Protein AF-A0A9P6IR01-F1 (afdb_monomer)

Radius of gyration: 19.45 Å; Cα contacts (8 Å, |Δi|>4): 41; chains: 1; bounding box: 59×41×33 Å

pLDDT: mean 84.93, std 14.19, range [46.53, 98.25]

Secondary structure (DSSP, 8-state):
----TTTT-PPPSSPPP-TT--TTSEEEEEEE--TTSSPEEEEEEHHHHHHHHHHS----

Solvent-accessible surface area (backbone atoms only — not comparable to full-atom values): 4142 Å² total; per-residue (Å²): 138,83,79,62,94,70,84,70,76,73,73,77,94,61,81,88,84,58,94,84,70,56,56,80,42,74,69,48,73,50,77,40,90,32,98,84,80,50,68,43,75,46,79,36,32,41,49,60,55,50,51,55,62,68,67,49,73,84,80,125

Structure (mmCIF, N/CA/C/O backbone):
data_AF-A0A9P6IR01-F1
#
_entry.id   AF-A0A9P6IR01-F1
#
loop_
_atom_site.group_PDB
_atom_site.id
_atom_site.type_symbol
_atom_site.label_atom_id
_atom_site.label_alt_id
_atom_site.label_comp_id
_atom_site.label_asym_id
_atom_site.label_entity_id
_atom_site.label_seq_id
_atom_site.pdbx_PDB_ins_code
_atom_site.Cartn_x
_atom_site.Cartn_y
_atom_site.Cartn_z
_atom_site.occupancy
_atom_site.B_iso_or_equiv
_atom_site.auth_seq_id
_atom_site.auth_comp_id
_atom_site.auth_asym_id
_atom_site.auth_atom_id
_atom_site.pdbx_PDB_model_num
ATOM 1 N N . PRO A 1 1 ? 42.604 -16.665 10.443 1.00 49.34 1 PRO A N 1
ATOM 2 C CA . PRO A 1 1 ? 42.487 -17.609 9.305 1.00 49.34 1 PRO A CA 1
ATOM 3 C C . PRO A 1 1 ? 41.196 -18.455 9.264 1.00 49.34 1 PRO A C 1
ATOM 5 O O . PRO A 1 1 ? 41.116 -19.350 8.433 1.00 49.34 1 PRO A O 1
ATOM 8 N N . TYR A 1 2 ? 40.173 -18.167 10.081 1.00 46.53 2 TYR A N 1
ATOM 9 C CA . TYR A 1 2 ? 38.879 -18.848 9.984 1.00 46.53 2 TYR A CA 1
ATOM 10 C C . TYR A 1 2 ? 37.861 -17.924 9.318 1.00 46.53 2 TYR A C 1
ATOM 12 O O . TYR A 1 2 ? 37.126 -17.213 9.995 1.00 46.53 2 TYR A O 1
ATOM 20 N N . SER A 1 3 ? 37.872 -17.896 7.987 1.00 58.56 3 SER A N 1
ATOM 21 C CA . SER A 1 3 ? 36.745 -17.374 7.214 1.00 58.56 3 SER A CA 1
ATOM 22 C C . SER A 1 3 ? 35.595 -18.363 7.363 1.00 58.56 3 SER A C 1
ATOM 24 O O . SER A 1 3 ? 35.780 -19.562 7.138 1.00 58.56 3 SER A O 1
ATOM 26 N N . THR A 1 4 ? 34.429 -17.891 7.791 1.00 57.69 4 THR A N 1
ATOM 27 C CA . THR A 1 4 ? 33.257 -18.764 7.854 1.00 57.69 4 THR A CA 1
ATOM 28 C C . THR A 1 4 ? 32.726 -18.979 6.432 1.00 57.69 4 THR A C 1
ATOM 30 O O . THR A 1 4 ? 32.729 -18.038 5.639 1.00 57.69 4 THR A O 1
ATOM 33 N N . PRO A 1 5 ? 32.238 -20.180 6.066 1.00 61.97 5 PRO A N 1
ATOM 34 C CA . PRO A 1 5 ? 31.674 -20.437 4.733 1.00 61.97 5 PRO A CA 1
ATOM 35 C C . PRO A 1 5 ? 30.482 -19.539 4.348 1.00 61.97 5 PRO A C 1
ATOM 37 O O . PRO A 1 5 ? 30.071 -19.537 3.192 1.00 61.97 5 PRO A O 1
ATOM 40 N N . ASN A 1 6 ? 29.930 -18.779 5.302 1.00 58.66 6 ASN A N 1
ATOM 41 C CA . ASN A 1 6 ? 28.770 -17.910 5.113 1.00 58.66 6 ASN A CA 1
ATOM 42 C C . ASN A 1 6 ? 29.105 -16.460 4.723 1.00 58.66 6 ASN A C 1
ATOM 44 O O . ASN A 1 6 ? 28.181 -15.701 4.441 1.00 58.66 6 ASN A O 1
ATOM 48 N N . ASP A 1 7 ? 30.381 -16.070 4.633 1.00 59.31 7 ASP A N 1
ATOM 49 C CA . ASP A 1 7 ? 30.783 -14.699 4.260 1.00 59.31 7 ASP A CA 1
ATOM 50 C C . ASP A 1 7 ? 30.555 -14.361 2.766 1.00 59.31 7 ASP A C 1
ATOM 52 O O . ASP A 1 7 ? 30.974 -13.306 2.294 1.00 59.31 7 ASP A O 1
ATOM 56 N N . GLN A 1 8 ? 29.912 -15.243 1.990 1.00 62.75 8 GLN A N 1
ATOM 57 C CA . GLN A 1 8 ? 29.695 -15.100 0.542 1.00 62.75 8 GLN A CA 1
ATOM 58 C C . GLN A 1 8 ? 28.227 -15.282 0.122 1.00 62.75 8 GLN A C 1
ATOM 60 O O . GLN A 1 8 ? 27.951 -15.705 -1.003 1.00 62.75 8 GLN A O 1
ATOM 65 N N . LEU A 1 9 ? 27.252 -14.941 0.973 1.00 62.19 9 LEU A N 1
ATOM 66 C CA . LEU A 1 9 ? 25.883 -14.764 0.482 1.00 62.19 9 LEU A CA 1
ATOM 67 C C . LEU A 1 9 ? 25.789 -13.405 -0.227 1.00 62.19 9 L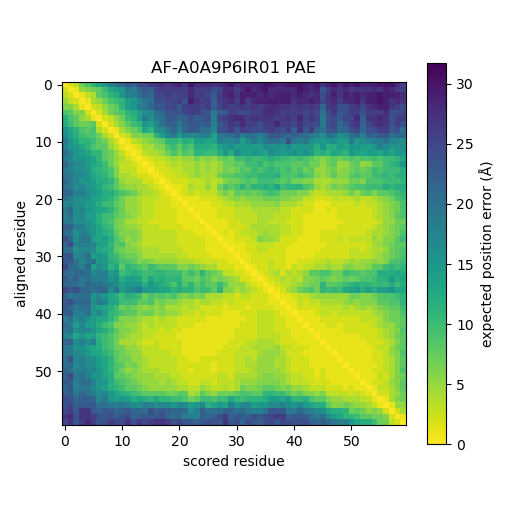EU A C 1
ATOM 69 O O . LEU A 1 9 ? 25.365 -12.405 0.348 1.00 62.19 9 LEU A O 1
ATOM 73 N N . SER A 1 10 ? 26.267 -13.361 -1.473 1.00 70.12 10 SER A N 1
ATOM 74 C CA . SER A 1 10 ? 26.107 -12.194 -2.341 1.00 70.12 10 SER A CA 1
ATOM 75 C C . SER A 1 10 ? 24.621 -11.849 -2.442 1.00 70.12 10 SER A C 1
ATOM 77 O O . SER A 1 10 ? 23.800 -12.667 -2.861 1.00 70.12 10 SER A O 1
ATOM 79 N N . SER A 1 11 ? 24.248 -10.646 -2.005 1.00 76.25 11 SER A N 1
ATOM 80 C CA . SER A 1 11 ? 22.912 -10.135 -2.277 1.00 76.25 11 SER A CA 1
ATOM 81 C C . SER A 1 11 ? 22.750 -10.016 -3.795 1.00 76.25 11 SER A C 1
ATOM 83 O O . SER A 1 11 ? 23.689 -9.598 -4.483 1.00 76.25 11 SER A O 1
ATOM 85 N N . PRO A 1 12 ? 21.592 -10.400 -4.356 1.00 78.19 12 PRO A N 1
ATOM 86 C CA . PRO A 1 12 ? 21.368 -10.239 -5.781 1.00 78.19 12 PRO A CA 1
ATOM 87 C C . PRO A 1 12 ? 21.500 -8.754 -6.137 1.00 78.19 12 PRO A C 1
ATOM 89 O O . PRO A 1 12 ? 20.843 -7.899 -5.548 1.00 78.19 12 PRO A O 1
ATOM 92 N N . SER A 1 13 ? 22.356 -8.445 -7.111 1.00 84.75 13 SER A N 1
ATOM 93 C CA . SER A 1 13 ? 22.595 -7.076 -7.594 1.00 84.75 13 SER A CA 1
ATOM 94 C C . SER A 1 13 ? 21.449 -6.528 -8.450 1.00 84.75 13 SER A C 1
ATOM 96 O O . SER A 1 13 ? 21.490 -5.380 -8.891 1.00 84.75 13 SER A O 1
ATOM 98 N N . THR A 1 14 ? 20.431 -7.349 -8.712 1.00 86.56 14 THR A N 1
ATOM 99 C CA . THR A 1 14 ? 19.290 -7.029 -9.564 1.00 86.56 14 THR A CA 1
ATOM 100 C C . THR A 1 14 ? 17.984 -7.354 -8.858 1.00 86.56 14 THR A C 1
ATOM 102 O O . THR A 1 14 ? 17.905 -8.253 -8.020 1.00 86.56 14 THR A O 1
ATOM 105 N N . ASN A 1 15 ? 16.941 -6.605 -9.212 1.00 86.25 15 ASN A N 1
ATOM 106 C CA . ASN A 1 15 ? 15.598 -6.890 -8.730 1.00 86.25 15 ASN A CA 1
ATOM 107 C C . ASN A 1 15 ? 15.092 -8.216 -9.322 1.00 86.25 15 ASN A C 1
ATOM 109 O O . ASN A 1 15 ? 15.344 -8.490 -10.499 1.00 86.25 15 ASN A O 1
ATOM 113 N N . PRO A 1 16 ? 14.337 -9.017 -8.551 1.00 86.06 16 PRO A N 1
ATOM 114 C CA . PRO A 1 16 ? 13.728 -10.233 -9.067 1.00 86.06 16 PRO A CA 1
ATOM 115 C C . PRO A 1 16 ? 12.743 -9.891 -10.189 1.00 86.06 16 PRO A C 1
ATOM 117 O O . PRO A 1 16 ? 11.851 -9.058 -10.027 1.00 86.06 16 PRO A O 1
ATOM 120 N N . HIS A 1 17 ? 12.902 -10.547 -11.334 1.00 88.62 17 HIS A N 1
ATOM 121 C CA . HIS A 1 17 ? 12.008 -10.374 -12.470 1.00 88.62 17 HIS A CA 1
ATOM 122 C C . HIS A 1 17 ? 10.851 -11.375 -12.391 1.00 88.62 17 HIS A C 1
ATOM 124 O O . HIS A 1 17 ? 11.059 -12.587 -12.451 1.00 88.62 17 HIS A O 1
ATOM 130 N N . ILE A 1 18 ? 9.625 -10.866 -12.287 1.00 91.38 18 ILE A N 1
ATOM 131 C CA . ILE A 1 18 ? 8.398 -11.668 -12.270 1.00 91.38 18 ILE A CA 1
ATOM 132 C C . ILE A 1 18 ? 7.596 -11.297 -13.516 1.00 91.38 18 ILE A C 1
ATOM 134 O O . ILE A 1 18 ? 7.060 -10.196 -13.602 1.00 91.38 18 ILE A O 1
ATOM 138 N N . ALA A 1 19 ? 7.516 -12.215 -14.483 1.00 89.81 19 ALA A N 1
ATOM 139 C CA . ALA A 1 19 ? 6.999 -11.932 -15.827 1.00 89.81 19 ALA A CA 1
ATOM 140 C C . ALA A 1 19 ? 5.557 -11.387 -15.858 1.00 89.81 19 ALA A C 1
ATOM 142 O O . ALA A 1 19 ? 5.213 -10.616 -16.746 1.00 89.81 19 ALA A O 1
ATOM 143 N N . SER A 1 20 ? 4.715 -11.772 -14.897 1.00 93.62 20 SER A N 1
ATOM 144 C CA . SER A 1 20 ? 3.315 -11.339 -14.804 1.00 93.62 20 SER A CA 1
ATOM 145 C C . SER A 1 20 ? 3.080 -10.202 -13.805 1.00 93.62 20 SER A C 1
ATOM 147 O O . SER A 1 20 ? 1.928 -9.848 -13.559 1.00 93.62 20 SER A O 1
ATOM 149 N N . LEU A 1 21 ? 4.131 -9.647 -13.190 1.00 93.75 21 LEU A N 1
ATOM 150 C CA . LEU A 1 21 ? 3.984 -8.570 -12.216 1.00 93.75 21 LEU A CA 1
ATOM 151 C C . LEU A 1 21 ? 3.609 -7.266 -12.925 1.00 93.75 21 LEU A C 1
ATOM 153 O O . LEU A 1 21 ? 4.236 -6.837 -13.888 1.00 93.75 21 LEU A O 1
ATOM 157 N N . THR A 1 22 ? 2.575 -6.615 -12.413 1.00 95.62 22 THR A N 1
ATOM 158 C CA . THR A 1 22 ? 2.046 -5.343 -12.919 1.00 95.62 22 THR A CA 1
ATOM 159 C C . THR A 1 22 ? 1.844 -4.367 -11.768 1.00 95.62 22 THR A C 1
ATOM 161 O O . THR A 1 22 ? 1.732 -4.775 -10.610 1.00 95.62 22 THR A O 1
ATOM 164 N N . SER A 1 23 ? 1.708 -3.076 -12.079 1.00 95.56 23 SER A N 1
ATOM 165 C CA . SER A 1 23 ? 1.486 -2.017 -11.086 1.00 95.56 23 SER A CA 1
ATOM 166 C C . SER A 1 23 ? 0.187 -2.161 -10.277 1.00 95.56 23 SER A C 1
ATOM 168 O O . SER A 1 23 ? 0.040 -1.504 -9.247 1.00 95.56 23 SER A O 1
ATOM 170 N N . ARG A 1 24 ? -0.733 -3.030 -10.719 1.00 96.69 24 ARG A N 1
ATOM 171 C CA . ARG A 1 24 ? -2.011 -3.324 -10.055 1.00 96.69 24 ARG A CA 1
ATOM 172 C C . ARG A 1 24 ? -1.922 -4.426 -8.999 1.00 96.69 24 ARG A C 1
ATOM 174 O O . ARG A 1 24 ? -2.909 -4.725 -8.340 1.00 96.69 24 ARG A O 1
ATOM 181 N N . HIS A 1 25 ? -0.763 -5.061 -8.843 1.00 96.88 25 HIS A N 1
ATOM 182 C CA . HIS A 1 25 ? -0.564 -6.026 -7.766 1.00 96.88 25 HIS A CA 1
ATOM 183 C C . HIS A 1 25 ? -0.408 -5.313 -6.422 1.00 96.88 25 HIS A C 1
ATOM 185 O O . HIS A 1 25 ? 0.061 -4.171 -6.355 1.00 96.88 25 HIS A O 1
ATOM 191 N N . LEU A 1 26 ? -0.799 -6.000 -5.347 1.00 96.25 26 LEU A N 1
ATOM 192 C CA . LEU A 1 26 ? -0.660 -5.486 -3.991 1.00 96.25 26 LEU A CA 1
ATOM 193 C C . LEU A 1 26 ? 0.813 -5.362 -3.616 1.00 96.25 26 LEU A C 1
ATOM 195 O O . LEU A 1 26 ? 1.564 -6.330 -3.677 1.00 96.25 26 LEU A O 1
ATOM 199 N N . ALA A 1 27 ? 1.185 -4.167 -3.176 1.00 95.38 27 ALA A N 1
ATOM 200 C CA . ALA A 1 27 ? 2.474 -3.895 -2.576 1.00 95.38 27 ALA A CA 1
ATOM 201 C C . ALA A 1 27 ? 2.411 -4.110 -1.062 1.00 95.38 27 ALA A C 1
ATOM 203 O O . ALA A 1 27 ? 3.301 -4.748 -0.506 1.00 95.38 27 ALA A O 1
ATOM 204 N N . HIS A 1 28 ? 1.388 -3.568 -0.386 1.00 93.69 28 HIS A N 1
ATOM 205 C CA . HIS A 1 28 ? 1.285 -3.539 1.080 1.00 93.69 28 HIS A CA 1
ATOM 206 C C . HIS A 1 28 ? -0.143 -3.810 1.569 1.00 93.69 28 HIS A C 1
ATOM 208 O O . HIS A 1 28 ? -1.124 -3.482 0.898 1.00 93.69 28 HIS A O 1
ATOM 214 N N . VAL A 1 29 ? -0.246 -4.341 2.790 1.00 96.19 29 VAL A N 1
ATOM 215 C CA . VAL A 1 29 ? -1.487 -4.372 3.571 1.00 96.19 29 VAL A CA 1
ATOM 216 C C . VAL A 1 29 ? -1.231 -3.699 4.913 1.00 96.19 29 VAL A C 1
ATOM 218 O O . VAL A 1 29 ? -0.357 -4.130 5.663 1.00 96.19 29 VAL A O 1
ATOM 221 N N . ILE A 1 30 ? -1.985 -2.644 5.220 1.00 95.75 30 ILE A N 1
ATOM 222 C CA . ILE A 1 30 ? -1.891 -1.935 6.503 1.00 95.75 30 ILE A CA 1
ATOM 223 C C . ILE A 1 30 ? -3.098 -2.306 7.358 1.00 95.75 30 ILE A C 1
ATOM 225 O O . ILE A 1 30 ? -4.240 -2.108 6.944 1.00 95.75 30 ILE A O 1
ATOM 229 N N . TYR A 1 31 ? -2.854 -2.821 8.560 1.00 96.00 31 TYR A N 1
ATOM 230 C CA . TYR A 1 31 ? -3.916 -3.131 9.512 1.00 96.00 31 TYR A CA 1
ATOM 231 C C . TYR A 1 31 ? -4.218 -1.931 10.401 1.00 96.00 31 TYR A C 1
ATOM 233 O O . TYR A 1 31 ? -3.319 -1.315 10.969 1.00 96.00 31 TYR A O 1
ATOM 241 N N . THR A 1 32 ? -5.501 -1.619 10.545 1.00 93.62 32 THR A N 1
ATOM 242 C CA . THR A 1 32 ? -5.984 -0.534 11.406 1.00 93.62 32 THR A CA 1
ATOM 243 C C . THR A 1 32 ? -7.002 -1.067 12.404 1.00 93.62 32 THR A C 1
ATOM 245 O O . THR A 1 32 ? -7.721 -2.028 12.115 1.00 93.62 32 THR A O 1
ATOM 248 N N . SER A 1 33 ? -7.058 -0.460 13.593 1.00 94.00 33 SER A N 1
ATOM 249 C CA . SER A 1 33 ? -8.060 -0.818 14.600 1.00 94.00 33 SER A CA 1
ATOM 250 C C . SER A 1 33 ? -9.464 -0.550 14.049 1.00 94.00 33 SER A C 1
ATOM 252 O O . SER A 1 33 ? -9.760 0.550 13.583 1.00 94.00 33 SER A O 1
ATOM 254 N N . GLY A 1 34 ? -10.323 -1.570 14.051 1.00 89.94 34 GLY A N 1
ATOM 255 C CA . GLY A 1 34 ? -11.709 -1.448 13.609 1.00 89.94 34 GLY A CA 1
ATOM 256 C C . GLY A 1 34 ? -12.637 -1.122 14.775 1.00 89.94 34 GLY A C 1
ATOM 257 O O . GLY A 1 34 ? -12.504 -1.691 15.854 1.00 89.94 34 GLY A O 1
ATOM 258 N N . SER A 1 35 ? -13.643 -0.276 14.541 1.0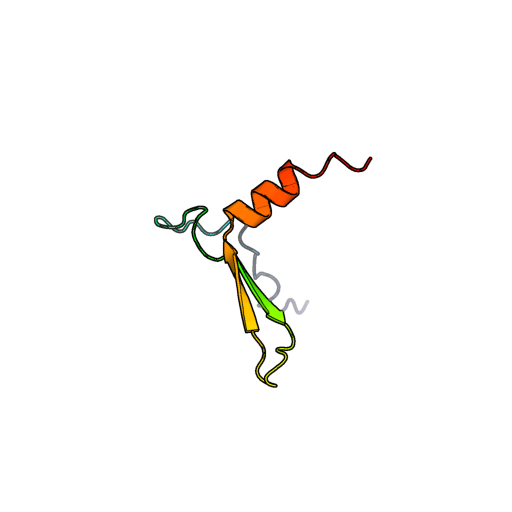0 88.62 35 SER A N 1
ATOM 259 C CA . SER A 1 35 ? -14.671 0.070 15.540 1.00 88.62 35 SER A CA 1
ATOM 260 C C . SER A 1 35 ? -15.479 -1.130 16.055 1.00 88.62 35 SER A C 1
ATOM 262 O O . SER A 1 35 ? -16.098 -1.050 17.107 1.00 88.62 35 SER A O 1
ATOM 264 N N . THR A 1 36 ? -15.457 -2.256 15.338 1.00 90.00 36 THR A N 1
ATOM 265 C CA . THR A 1 36 ? -16.126 -3.514 15.703 1.00 90.00 36 THR A CA 1
ATOM 266 C C . THR A 1 36 ? -15.196 -4.499 16.428 1.00 90.00 36 THR A C 1
ATOM 268 O O . THR A 1 36 ? -15.491 -5.692 16.480 1.00 90.00 36 THR A O 1
ATOM 271 N N . GLY A 1 37 ? -14.027 -4.047 16.899 1.00 89.62 37 GLY A N 1
ATOM 272 C CA . GLY A 1 37 ? -13.035 -4.870 17.606 1.00 89.62 37 GLY A CA 1
ATOM 273 C C . GLY A 1 37 ? -12.211 -5.812 16.718 1.00 89.62 37 GLY A C 1
ATOM 274 O O . GLY A 1 37 ? -11.311 -6.485 17.210 1.00 89.62 37 GLY A O 1
ATOM 275 N N . LYS A 1 38 ? -12.479 -5.855 15.407 1.00 92.31 38 LYS A N 1
ATOM 276 C CA . LYS A 1 38 ? -11.704 -6.627 14.423 1.00 92.31 38 LYS A CA 1
ATOM 277 C C . LYS A 1 38 ? -10.874 -5.676 13.554 1.00 92.31 38 LYS A C 1
ATOM 279 O O . LYS A 1 38 ? -11.469 -4.780 12.948 1.00 92.31 38 LYS A O 1
ATOM 284 N N . PRO A 1 39 ? -9.541 -5.843 13.466 1.00 93.25 39 PRO A N 1
ATOM 285 C CA . PRO A 1 39 ? -8.711 -5.018 12.597 1.00 93.25 39 PRO A CA 1
ATOM 286 C C . PRO A 1 39 ? -9.123 -5.118 11.125 1.00 93.25 39 PRO A C 1
ATOM 288 O O . PRO A 1 39 ? -9.452 -6.199 10.635 1.00 93.25 39 PRO A O 1
ATOM 291 N N . LYS A 1 40 ? -9.079 -3.992 10.412 1.00 94.44 40 LYS A N 1
ATOM 292 C CA . LYS A 1 40 ? -9.351 -3.923 8.968 1.00 94.44 40 LYS A CA 1
ATOM 293 C C . LYS A 1 40 ? -8.033 -3.875 8.200 1.00 94.44 40 LYS A C 1
ATOM 295 O O . LYS A 1 40 ? -7.151 -3.106 8.578 1.00 94.44 40 LYS A O 1
ATOM 300 N N . GLY A 1 41 ? -7.918 -4.662 7.130 1.00 94.62 41 GLY A N 1
ATOM 301 C CA . GLY A 1 41 ? -6.770 -4.640 6.221 1.00 94.62 41 GLY A CA 1
ATOM 302 C C . GLY A 1 41 ? -6.995 -3.669 5.065 1.00 94.62 41 GLY A C 1
ATOM 303 O O . GLY A 1 41 ? -7.940 -3.829 4.295 1.00 94.62 41 GLY A O 1
ATOM 304 N N . VAL A 1 42 ? -6.130 -2.668 4.940 1.00 96.00 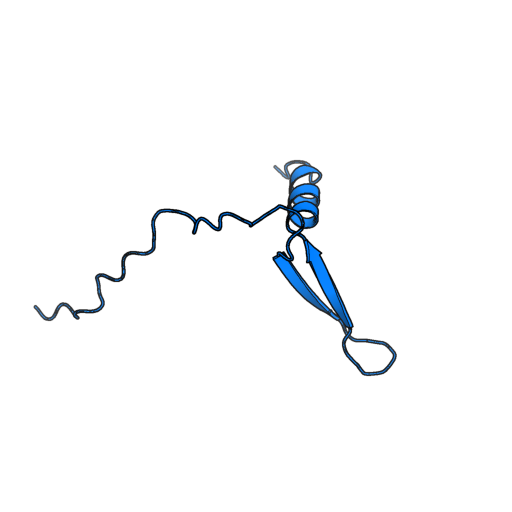42 VAL A N 1
ATOM 305 C CA . VAL A 1 42 ? -6.114 -1.726 3.816 1.00 96.00 42 VAL A CA 1
ATOM 306 C C . VAL A 1 42 ? -5.122 -2.236 2.781 1.00 96.00 42 VAL A C 1
ATOM 308 O O . VAL A 1 42 ? -3.920 -2.237 3.030 1.00 96.00 42 VAL A O 1
ATOM 311 N N . MET A 1 43 ? -5.633 -2.685 1.636 1.00 97.56 43 MET A N 1
ATOM 312 C CA . MET A 1 43 ? -4.839 -3.207 0.524 1.00 97.56 43 MET A CA 1
ATOM 313 C C . MET A 1 43 ? -4.349 -2.061 -0.367 1.00 97.56 43 MET A C 1
ATOM 315 O O . MET A 1 43 ? -5.153 -1.251 -0.826 1.00 97.56 43 MET A O 1
ATOM 319 N N . ILE A 1 44 ? -3.041 -1.993 -0.614 1.00 97.00 44 ILE A N 1
ATOM 320 C CA . ILE A 1 44 ? -2.408 -0.924 -1.392 1.00 97.00 44 ILE A CA 1
ATOM 321 C C . ILE A 1 44 ? -1.654 -1.540 -2.568 1.00 97.00 44 ILE A C 1
ATOM 323 O O . ILE A 1 44 ? -0.739 -2.338 -2.371 1.00 97.00 44 ILE A O 1
ATOM 327 N N . GLU A 1 45 ? -2.016 -1.144 -3.788 1.00 98.25 45 GLU A N 1
ATOM 328 C CA . GLU A 1 45 ? -1.323 -1.531 -5.022 1.00 98.25 45 GLU A CA 1
ATOM 329 C C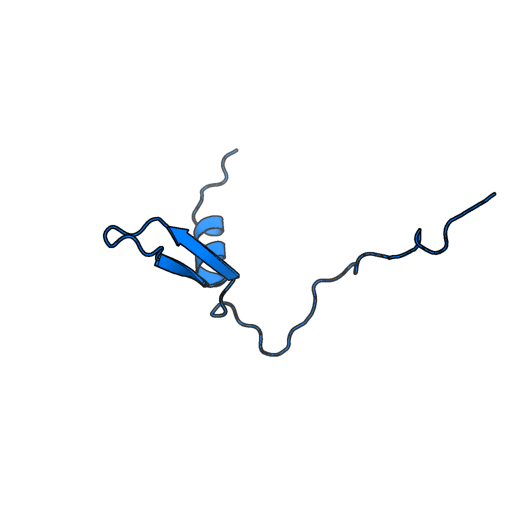 . GLU A 1 45 ? -0.036 -0.719 -5.245 1.00 98.25 45 GLU A C 1
ATOM 331 O O . GLU A 1 45 ? 0.079 0.424 -4.787 1.00 98.25 45 GLU A O 1
ATOM 336 N N . HIS A 1 46 ? 0.911 -1.262 -6.018 1.00 96.12 46 HIS A N 1
ATOM 337 C CA . HIS A 1 46 ? 2.147 -0.554 -6.384 1.00 96.12 46 HIS A CA 1
ATOM 338 C C . HIS A 1 46 ? 1.879 0.822 -7.018 1.00 96.12 46 HIS A C 1
ATOM 340 O O . HIS A 1 46 ? 2.550 1.797 -6.670 1.00 96.12 46 HIS A O 1
ATOM 346 N N . GLN A 1 47 ? 0.880 0.935 -7.903 1.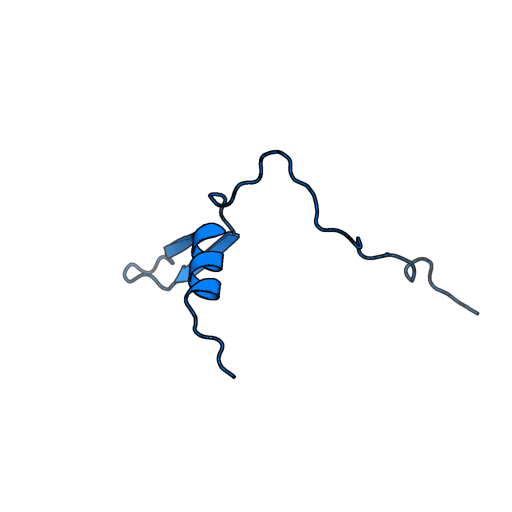00 97.00 47 GLN A N 1
ATOM 347 C CA . GLN A 1 47 ? 0.541 2.203 -8.560 1.00 97.00 47 GLN A CA 1
ATOM 348 C C . GLN A 1 47 ? 0.157 3.315 -7.574 1.00 97.00 47 GLN A C 1
ATOM 350 O O . GLN A 1 47 ? 0.526 4.469 -7.781 1.00 97.00 47 GLN A O 1
ATOM 355 N N . GLY A 1 48 ? -0.533 2.976 -6.479 1.00 95.44 48 GLY A N 1
ATOM 356 C CA . GLY A 1 48 ? -0.937 3.950 -5.464 1.00 95.44 48 GLY A CA 1
ATOM 357 C C . GLY A 1 48 ? 0.265 4.524 -4.717 1.00 95.44 48 GLY A C 1
ATOM 358 O O . GLY A 1 48 ? 0.333 5.730 -4.478 1.00 95.44 48 GLY A O 1
ATOM 359 N N . VAL A 1 49 ? 1.251 3.672 -4.417 1.00 94.50 49 VAL A N 1
ATOM 360 C CA . VAL A 1 49 ? 2.513 4.090 -3.790 1.00 94.50 49 VAL A CA 1
ATOM 361 C C . VAL A 1 49 ? 3.299 5.005 -4.725 1.00 94.50 49 VAL A C 1
ATOM 363 O O . VAL A 1 49 ? 3.743 6.068 -4.298 1.00 94.50 49 VAL A O 1
ATOM 366 N N . VAL A 1 50 ? 3.436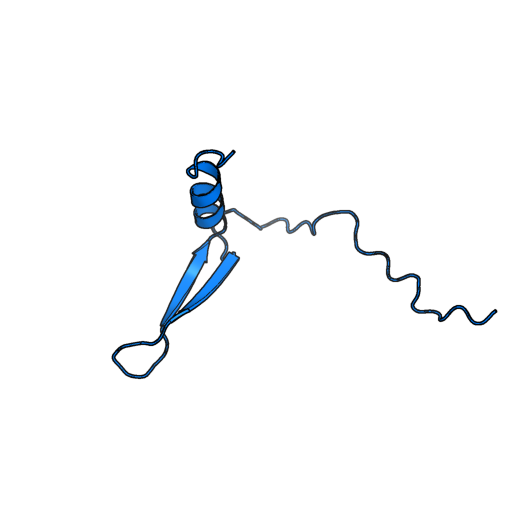 4.635 -6.002 1.00 94.94 50 VAL A N 1
ATOM 367 C CA . VAL A 1 50 ? 4.147 5.460 -6.992 1.00 94.94 50 VAL A CA 1
ATOM 368 C C . VAL A 1 50 ? 3.468 6.816 -7.151 1.00 94.94 50 VAL A C 1
ATOM 370 O O . VAL A 1 50 ? 4.147 7.833 -7.057 1.00 94.94 50 VAL A O 1
ATOM 373 N N . ASN A 1 51 ? 2.140 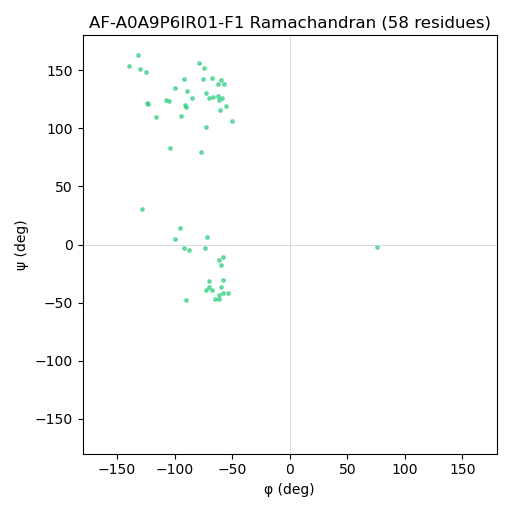6.853 -7.294 1.00 94.19 51 ASN A N 1
ATOM 374 C CA . ASN A 1 51 ? 1.397 8.106 -7.416 1.00 94.19 51 ASN A CA 1
ATOM 375 C C . ASN A 1 51 ? 1.628 9.037 -6.212 1.00 94.19 51 ASN A C 1
ATOM 377 O O . ASN A 1 51 ? 1.850 10.233 -6.390 1.00 94.19 51 ASN A O 1
ATOM 381 N N . LEU A 1 52 ? 1.656 8.489 -4.989 1.00 92.19 52 LEU A N 1
ATOM 382 C CA . LEU A 1 52 ? 1.981 9.258 -3.785 1.00 92.19 52 LEU A CA 1
ATOM 383 C C . LEU A 1 52 ? 3.403 9.840 -3.835 1.00 92.19 52 LEU A C 1
ATOM 385 O O . LEU A 1 52 ? 3.599 10.998 -3.468 1.00 92.19 52 LEU A O 1
ATOM 389 N N . MET A 1 53 ? 4.390 9.056 -4.273 1.00 91.50 53 MET A N 1
ATOM 390 C CA . MET A 1 53 ? 5.781 9.516 -4.367 1.00 91.50 53 MET A CA 1
ATOM 391 C C . MET A 1 53 ? 5.976 10.551 -5.477 1.00 91.50 53 MET A C 1
ATOM 393 O O . MET A 1 53 ? 6.736 11.495 -5.292 1.00 91.50 53 MET A O 1
ATOM 397 N N . THR A 1 54 ? 5.280 10.401 -6.605 1.00 92.00 54 THR A N 1
ATOM 398 C CA . THR A 1 54 ? 5.352 11.333 -7.738 1.00 92.00 54 THR A CA 1
ATOM 399 C C . THR A 1 54 ? 4.638 12.65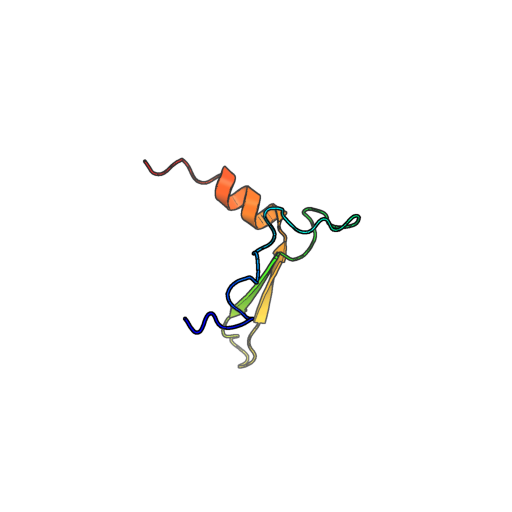0 -7.448 1.00 92.00 54 THR A C 1
ATOM 401 O O . THR A 1 54 ? 5.134 13.703 -7.838 1.00 92.00 54 THR A O 1
ATOM 404 N N . PHE A 1 55 ? 3.489 12.611 -6.767 1.00 87.75 55 PHE A N 1
ATOM 405 C CA . PHE A 1 55 ? 2.737 13.818 -6.422 1.00 87.75 55 PHE A CA 1
ATOM 406 C C . PHE A 1 55 ? 3.437 14.662 -5.356 1.00 87.75 55 PHE A C 1
ATOM 408 O O . PHE A 1 55 ? 3.291 15.884 -5.352 1.00 87.75 55 PHE A O 1
ATOM 415 N N . ARG A 1 56 ? 4.185 14.036 -4.438 1.00 79.25 56 ARG A N 1
ATOM 416 C CA . ARG A 1 56 ? 4.901 14.777 -3.398 1.00 79.25 56 ARG A CA 1
ATOM 417 C C . ARG A 1 56 ? 5.907 15.732 -4.053 1.00 79.25 56 ARG A C 1
ATOM 419 O O . ARG A 1 56 ? 6.849 15.256 -4.691 1.00 79.25 56 ARG A O 1
ATOM 426 N N . PRO A 1 57 ? 5.747 17.063 -3.898 1.00 72.94 57 PRO A N 1
ATO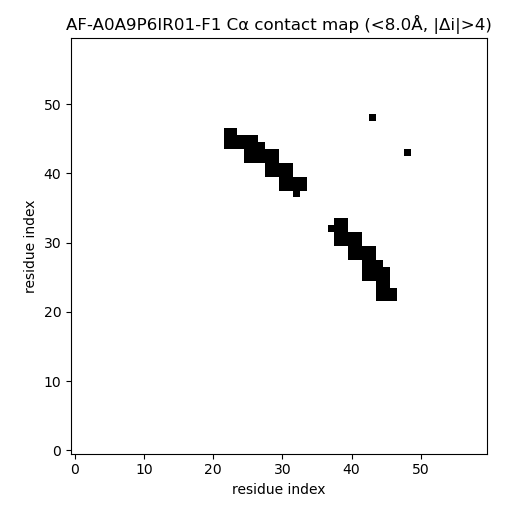M 427 C CA . PRO A 1 57 ? 6.767 17.992 -4.355 1.00 72.94 57 PRO A CA 1
ATOM 428 C C . PRO A 1 57 ? 8.073 17.624 -3.657 1.00 72.94 57 PRO A C 1
ATOM 430 O O . PRO A 1 57 ? 8.056 17.285 -2.472 1.00 72.94 57 PRO A O 1
ATOM 433 N N . LYS A 1 58 ? 9.186 17.640 -4.403 1.00 70.75 58 LYS A N 1
ATOM 434 C CA . LYS A 1 58 ? 10.525 17.427 -3.844 1.00 70.75 58 LYS A CA 1
ATOM 435 C C . LYS A 1 58 ? 10.670 18.348 -2.642 1.00 70.75 58 LYS A C 1
ATOM 437 O O . LYS A 1 58 ? 10.760 19.562 -2.794 1.00 70.75 58 LYS A O 1
ATOM 442 N N . MET A 1 59 ? 10.618 17.753 -1.459 1.00 65.75 59 MET A N 1
ATOM 443 C CA . MET A 1 59 ? 10.962 18.440 -0.235 1.00 65.75 59 MET A CA 1
ATOM 444 C C . MET A 1 59 ? 12.481 18.569 -0.303 1.00 65.75 59 MET A C 1
ATOM 446 O O . MET A 1 59 ? 13.185 17.564 -0.208 1.00 65.75 59 MET A O 1
ATOM 450 N N . PHE A 1 60 ? 12.931 19.766 -0.680 1.00 61.81 60 PHE A N 1
ATOM 451 C CA . PHE A 1 60 ? 14.334 20.157 -0.637 1.00 61.81 60 PHE A CA 1
ATOM 452 C C . PHE A 1 60 ? 14.826 20.153 0.809 1.00 61.81 60 PHE A C 1
ATOM 454 O O . PHE A 1 60 ? 14.021 20.529 1.695 1.00 61.81 60 PHE A O 1
#

Sequence (60 aa):
PYSTPNDQLSSPSTNPHIASLTSRHLAHVIYTSGSTGKPKGVMIEHQGVVNLMTFRPKMF

Nearest PDB structures (foldseek):
  6nkl-assembly1_C  TM=5.221E-01  e=5.241E+00  Haemophilus influenzae
  8a3t-assembly1_T  TM=4.082E-01  e=3.022E+00  Saccharomyces cerevisiae
  8u4o-assembly1_J  TM=3.871E-01  e=8.483E+00  Homo sapiens
  1a15-assembly1_A  TM=3.030E-01  e=4.892E+00  unclassified

Mean predicted aligned error: 9.87 Å

InterPro domains:
  IPR000873 AMP-dependent synthetase/ligase domain [PF00501] (15-54)
  IPR020459 AMP-binding [PR00154] (24-35)
  IPR020459 AMP-binding [PR00154] (36-44)
  IPR020845 AMP-binding, conserved site [PS00455] (29-40)

Organism: NCBI:txid1440133

Foldseek 3Di:
DDDDPPPPPDDPPDDDDDPPDDQQDFPDWDWDQDPVRDTDTDTDGNVNVVVVVVPDDPPD